Protein AF-A0A933CWS1-F1 (afdb_monomer_lite)

pLDDT: mean 89.17, std 9.94, range [41.59, 97.88]

Structure (mmCIF, N/CA/C/O backbone):
data_AF-A0A933CWS1-F1
#
_entry.id   AF-A0A933CWS1-F1
#
loop_
_atom_site.group_PDB
_atom_site.id
_atom_site.type_symbol
_atom_site.label_atom_id
_atom_site.label_alt_id
_atom_site.label_comp_id
_atom_site.label_asym_id
_atom_site.label_entity_id
_atom_site.label_seq_id
_atom_site.pdbx_PDB_ins_code
_atom_site.Cartn_x
_atom_site.Cartn_y
_atom_site.Cartn_z
_atom_site.occupancy
_atom_site.B_iso_or_equiv
_atom_site.auth_seq_id
_atom_site.auth_comp_id
_atom_site.auth_asym_id
_atom_site.auth_atom_id
_atom_site.pdbx_PDB_model_num
ATOM 1 N N . MET A 1 1 ? 22.576 -22.577 -35.923 1.00 41.59 1 MET A N 1
ATOM 2 C CA . MET A 1 1 ? 22.225 -21.389 -35.112 1.00 41.59 1 MET A CA 1
ATOM 3 C C . MET A 1 1 ? 23.504 -20.871 -34.448 1.00 41.59 1 MET A C 1
ATOM 5 O O . MET A 1 1 ? 24.043 -21.559 -33.594 1.00 41.59 1 MET A O 1
ATOM 9 N N . LYS A 1 2 ? 24.087 -19.750 -34.910 1.00 46.91 2 LYS A N 1
ATOM 10 C CA . LYS A 1 2 ? 25.337 -19.208 -34.336 1.00 46.91 2 LYS A CA 1
ATOM 11 C C . LYS A 1 2 ? 25.023 -18.531 -32.999 1.00 46.91 2 LYS A C 1
ATOM 13 O O . LYS A 1 2 ? 24.295 -17.544 -32.973 1.00 46.91 2 LYS A O 1
ATOM 18 N N . ILE A 1 3 ? 25.575 -19.047 -31.903 1.00 54.59 3 ILE A N 1
ATOM 19 C CA . ILE A 1 3 ? 25.547 -18.363 -30.606 1.00 54.59 3 ILE A CA 1
ATOM 20 C C . ILE A 1 3 ? 26.526 -17.191 -30.706 1.00 54.59 3 ILE A C 1
ATOM 22 O O . ILE A 1 3 ? 27.740 -17.382 -30.651 1.00 54.59 3 ILE A O 1
ATOM 26 N N . VAL A 1 4 ? 26.009 -15.978 -30.897 1.00 69.75 4 VAL A N 1
ATOM 27 C CA . VAL A 1 4 ? 26.829 -14.762 -30.871 1.00 69.75 4 VAL A CA 1
ATOM 28 C C . VAL A 1 4 ? 27.256 -14.523 -29.421 1.00 69.75 4 VAL A C 1
ATOM 30 O O . VAL A 1 4 ? 26.446 -14.150 -28.572 1.00 69.75 4 VAL A O 1
ATOM 33 N N . ARG A 1 5 ? 28.528 -14.792 -29.105 1.00 79.00 5 ARG A N 1
ATOM 34 C CA . ARG A 1 5 ? 29.107 -14.467 -27.796 1.00 79.00 5 ARG A CA 1
ATOM 35 C C . ARG A 1 5 ? 29.417 -12.974 -27.755 1.00 79.00 5 ARG A C 1
ATOM 37 O O . ARG A 1 5 ? 30.353 -12.527 -28.405 1.00 79.00 5 ARG A O 1
ATOM 44 N N . LEU A 1 6 ? 28.650 -12.235 -26.956 1.00 86.06 6 LEU A N 1
ATOM 45 C CA . LEU A 1 6 ? 28.929 -10.832 -26.651 1.00 86.06 6 LEU A CA 1
ATOM 46 C C . LEU A 1 6 ? 30.319 -10.685 -26.020 1.00 86.06 6 LEU A C 1
ATOM 48 O O . LEU A 1 6 ? 30.700 -11.451 -25.125 1.00 86.06 6 LEU A O 1
ATOM 52 N N . THR A 1 7 ? 31.047 -9.661 -26.440 1.00 92.62 7 THR A N 1
ATOM 53 C CA . THR A 1 7 ? 32.286 -9.217 -25.803 1.00 92.62 7 THR A CA 1
ATOM 54 C C . THR A 1 7 ? 32.017 -8.728 -24.370 1.00 92.62 7 THR A C 1
ATOM 56 O O . THR A 1 7 ? 30.888 -8.363 -24.014 1.00 92.62 7 THR A O 1
ATOM 59 N N . PRO A 1 8 ? 33.038 -8.695 -23.493 1.00 91.00 8 PRO A N 1
ATOM 60 C CA . PRO A 1 8 ? 32.909 -8.093 -22.164 1.00 91.00 8 PRO A CA 1
ATOM 61 C C . PRO A 1 8 ? 32.390 -6.645 -22.195 1.00 91.00 8 PRO A C 1
ATOM 63 O O . PRO A 1 8 ? 31.560 -6.280 -21.362 1.00 91.00 8 PRO A O 1
ATOM 66 N N . ALA A 1 9 ? 32.814 -5.848 -23.181 1.00 90.38 9 ALA A N 1
ATOM 67 C CA . ALA A 1 9 ? 32.378 -4.463 -23.346 1.00 90.38 9 ALA A CA 1
ATOM 68 C C . ALA A 1 9 ? 30.882 -4.362 -23.696 1.00 90.38 9 ALA A C 1
ATOM 70 O O . ALA A 1 9 ? 30.152 -3.595 -23.066 1.00 90.38 9 ALA A O 1
ATOM 71 N N . GLU A 1 10 ? 30.394 -5.188 -24.626 1.00 91.75 10 GLU A N 1
ATOM 72 C CA . GLU A 1 10 ? 28.969 -5.237 -24.983 1.00 91.75 10 GLU A CA 1
ATOM 73 C C . GLU A 1 10 ? 28.103 -5.698 -23.801 1.00 91.75 10 GLU A C 1
ATOM 75 O O . GLU A 1 10 ? 27.058 -5.105 -23.519 1.00 91.75 10 GLU A O 1
ATOM 80 N N . ARG A 1 11 ? 28.562 -6.698 -23.032 1.00 89.81 11 ARG A N 1
ATOM 81 C CA . ARG A 1 11 ? 27.885 -7.135 -21.796 1.00 89.81 11 ARG A CA 1
ATOM 82 C C . ARG A 1 11 ? 27.814 -6.028 -20.745 1.00 89.81 11 ARG A C 1
ATOM 84 O O . ARG A 1 11 ? 26.773 -5.858 -20.101 1.00 89.81 11 ARG A O 1
ATOM 91 N N . ALA A 1 12 ? 28.889 -5.259 -20.577 1.00 89.75 12 ALA A N 1
ATOM 92 C CA . ALA A 1 12 ? 28.916 -4.129 -19.655 1.00 89.75 12 ALA A CA 1
ATOM 93 C C . ALA A 1 12 ? 27.952 -3.014 -20.097 1.00 89.75 12 ALA A C 1
ATOM 95 O O . ALA A 1 12 ? 27.219 -2.469 -19.267 1.00 89.75 12 ALA A O 1
ATOM 96 N N . ALA A 1 13 ? 27.894 -2.712 -21.397 1.00 90.56 13 ALA A N 1
ATOM 97 C CA . ALA A 1 13 ? 26.978 -1.720 -21.956 1.00 90.56 13 ALA A CA 1
ATOM 98 C C . ALA A 1 13 ? 25.504 -2.120 -21.765 1.00 90.56 13 ALA A C 1
ATOM 100 O O . ALA A 1 13 ? 24.702 -1.315 -21.285 1.00 90.56 13 ALA A O 1
ATOM 101 N N . ILE A 1 14 ? 25.158 -3.380 -22.049 1.00 92.25 14 ILE A N 1
ATOM 102 C CA . ILE A 1 14 ? 23.809 -3.925 -21.833 1.00 92.25 14 ILE A CA 1
ATOM 103 C C . ILE A 1 14 ? 23.430 -3.850 -20.350 1.00 92.25 14 ILE A C 1
ATOM 105 O O . ILE A 1 14 ? 22.369 -3.327 -20.009 1.00 92.25 14 ILE A O 1
ATOM 109 N N . THR A 1 15 ? 24.316 -4.288 -19.453 1.00 92.38 15 THR A N 1
ATOM 110 C CA . THR A 1 15 ? 24.086 -4.220 -17.999 1.00 92.38 15 THR A CA 1
ATOM 111 C C . THR A 1 15 ? 23.838 -2.785 -17.526 1.00 92.38 15 THR A C 1
ATOM 113 O O . THR A 1 15 ? 22.898 -2.535 -16.770 1.00 92.38 15 THR A O 1
ATOM 116 N N . ARG A 1 16 ? 24.630 -1.811 -17.999 1.00 91.94 16 ARG A N 1
ATOM 117 C CA . ARG A 1 16 ? 24.422 -0.387 -17.682 1.00 91.94 16 ARG A CA 1
ATOM 118 C C . ARG A 1 16 ? 23.066 0.108 -18.177 1.00 91.94 16 ARG A C 1
ATOM 120 O O . ARG A 1 16 ? 22.365 0.779 -17.423 1.00 91.94 16 ARG A O 1
ATOM 127 N N . LYS A 1 17 ? 22.673 -0.247 -19.404 1.00 93.06 17 LYS A N 1
ATOM 128 C CA . LYS A 1 17 ? 21.368 0.115 -19.976 1.00 93.06 17 LYS A CA 1
ATOM 129 C C . LYS A 1 17 ? 20.214 -0.411 -19.117 1.00 93.06 17 LYS A C 1
ATOM 131 O O . LYS A 1 17 ? 19.323 0.361 -18.766 1.00 93.06 17 LYS A O 1
ATOM 136 N N . TRP A 1 18 ? 20.258 -1.683 -18.720 1.00 90.62 18 TRP A N 1
ATOM 137 C CA . TRP A 1 18 ? 19.242 -2.280 -17.845 1.00 90.62 18 TRP A CA 1
ATOM 138 C C . TRP A 1 18 ? 19.202 -1.638 -16.462 1.00 90.62 18 TRP A C 1
ATOM 140 O O . TRP A 1 18 ? 18.121 -1.348 -15.953 1.00 90.62 18 TRP A O 1
ATOM 150 N N . ARG A 1 19 ? 20.368 -1.342 -15.878 1.00 90.88 19 ARG A N 1
ATOM 151 C CA . ARG A 1 19 ? 20.449 -0.635 -14.595 1.00 90.88 19 ARG A CA 1
ATOM 152 C C . ARG A 1 19 ? 19.786 0.738 -14.673 1.00 90.88 19 ARG A C 1
ATOM 154 O O . ARG A 1 19 ? 18.985 1.074 -13.808 1.00 90.88 19 ARG A O 1
ATOM 161 N N . TRP A 1 20 ? 20.071 1.513 -15.716 1.00 90.50 20 TRP A N 1
ATOM 162 C CA . TRP A 1 20 ? 19.435 2.814 -15.930 1.00 90.50 20 TRP A CA 1
ATOM 163 C C . TRP A 1 20 ? 17.923 2.710 -16.136 1.00 90.50 20 TRP A C 1
ATOM 165 O O . TRP A 1 20 ? 17.177 3.511 -15.573 1.00 90.50 20 TRP A O 1
ATOM 175 N N . ALA A 1 21 ? 17.461 1.720 -16.903 1.00 87.94 21 ALA A N 1
ATOM 176 C CA . ALA A 1 21 ? 16.035 1.466 -17.088 1.00 87.94 21 ALA A CA 1
ATOM 177 C C . ALA A 1 21 ? 15.343 1.132 -15.755 1.00 87.94 21 ALA A C 1
ATOM 179 O O . ALA A 1 21 ? 14.304 1.710 -15.444 1.00 87.94 21 ALA A O 1
ATOM 180 N N . SER A 1 22 ? 15.959 0.278 -14.933 1.00 86.88 22 SER A N 1
ATOM 181 C CA . SER A 1 22 ? 15.470 -0.063 -13.592 1.00 86.88 22 SER A CA 1
ATOM 182 C C . SER A 1 22 ? 15.409 1.161 -12.673 1.00 86.88 22 SER A C 1
ATOM 184 O O . SER A 1 22 ? 14.381 1.394 -12.042 1.00 86.88 22 SER A O 1
ATOM 186 N N . VAL A 1 23 ? 16.450 2.002 -12.646 1.00 87.50 23 VAL A N 1
ATOM 187 C CA . VAL A 1 23 ? 16.456 3.243 -11.849 1.00 87.50 23 VAL A CA 1
ATOM 188 C C . VAL A 1 23 ? 15.309 4.171 -12.255 1.00 87.50 23 VAL A C 1
ATOM 190 O O . VAL A 1 23 ? 14.598 4.679 -11.387 1.00 87.50 23 VAL A O 1
ATOM 193 N N . LYS A 1 24 ? 15.089 4.363 -13.562 1.00 88.44 24 LYS A N 1
ATOM 194 C CA . LYS A 1 24 ? 13.979 5.182 -14.069 1.00 88.44 24 LYS A CA 1
ATOM 195 C C . LYS A 1 24 ? 12.623 4.596 -13.679 1.00 88.44 24 LYS A C 1
ATOM 197 O O . LYS A 1 24 ? 11.790 5.322 -13.149 1.00 88.44 24 LYS A O 1
ATOM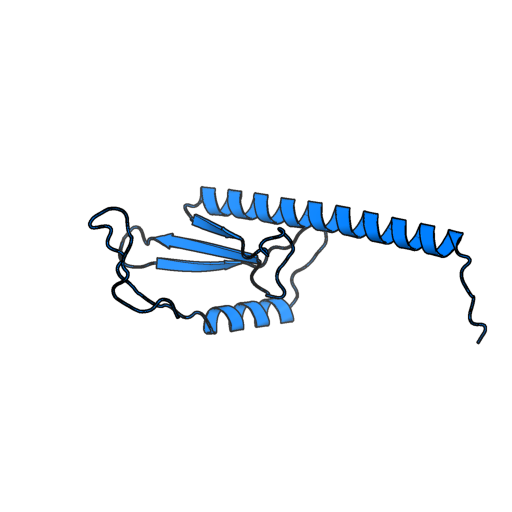 202 N N . ALA A 1 25 ? 12.430 3.292 -13.874 1.00 86.06 25 ALA A N 1
ATOM 203 C CA . ALA A 1 25 ? 11.192 2.609 -13.507 1.00 86.06 25 ALA A CA 1
ATOM 204 C C . ALA A 1 25 ? 10.886 2.752 -12.006 1.00 86.06 25 ALA A C 1
ATOM 206 O O . ALA A 1 25 ? 9.769 3.110 -11.637 1.00 86.06 25 ALA A O 1
ATOM 207 N N . HIS A 1 26 ? 11.891 2.579 -11.140 1.00 85.19 26 HIS A N 1
ATOM 208 C CA . HIS A 1 26 ? 11.734 2.784 -9.700 1.00 85.19 26 HIS A CA 1
ATOM 209 C C . HIS A 1 26 ? 11.390 4.231 -9.339 1.00 85.19 26 HIS A C 1
ATOM 211 O O . HIS A 1 26 ? 10.539 4.458 -8.479 1.00 85.19 26 HIS A O 1
ATOM 217 N N . ALA A 1 27 ? 12.014 5.219 -9.985 1.00 88.00 27 ALA A N 1
ATOM 218 C CA . ALA A 1 27 ? 11.671 6.623 -9.771 1.00 88.00 27 ALA A CA 1
ATOM 219 C C . ALA A 1 27 ? 10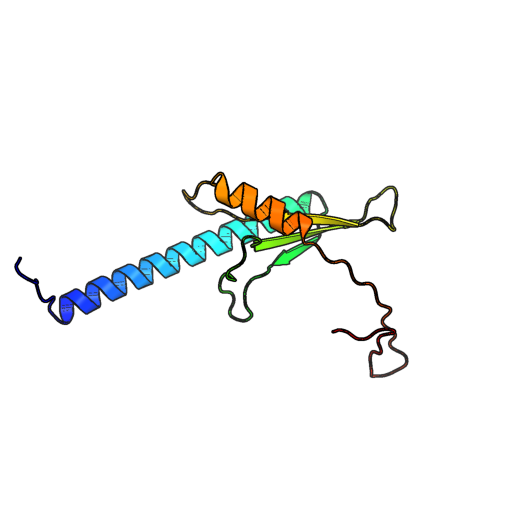.211 6.908 -10.168 1.00 88.00 27 ALA A C 1
ATOM 221 O O . ALA A 1 27 ? 9.476 7.534 -9.404 1.00 88.00 27 ALA A O 1
ATOM 222 N N . THR A 1 28 ? 9.764 6.385 -11.313 1.00 89.62 28 THR A N 1
ATOM 223 C CA . THR A 1 28 ? 8.375 6.500 -11.775 1.00 89.62 28 THR A CA 1
ATOM 224 C C . THR A 1 28 ? 7.391 5.844 -10.806 1.00 89.62 28 THR A C 1
ATOM 226 O O . THR A 1 28 ? 6.392 6.468 -10.452 1.00 89.62 28 THR A O 1
ATOM 229 N N . ALA A 1 29 ? 7.678 4.630 -10.330 1.00 88.19 29 ALA A N 1
ATOM 230 C CA . ALA A 1 29 ? 6.835 3.932 -9.361 1.00 88.19 29 ALA A CA 1
ATOM 231 C C . ALA A 1 29 ? 6.729 4.702 -8.035 1.00 88.19 29 ALA A C 1
ATOM 233 O O . ALA A 1 29 ? 5.632 4.918 -7.518 1.00 88.19 29 ALA A O 1
ATOM 234 N N . ARG A 1 30 ? 7.858 5.203 -7.513 1.00 88.94 30 ARG A N 1
ATOM 235 C CA . ARG A 1 30 ? 7.884 6.043 -6.304 1.00 88.94 30 ARG A CA 1
ATOM 236 C C . ARG A 1 30 ? 7.051 7.308 -6.472 1.00 88.94 30 ARG A C 1
ATOM 238 O O . ARG A 1 30 ? 6.294 7.658 -5.568 1.00 88.94 30 ARG A O 1
ATOM 245 N N . ASN A 1 31 ? 7.174 7.972 -7.620 1.00 93.06 31 ASN A N 1
ATOM 246 C CA . ASN A 1 31 ? 6.401 9.169 -7.920 1.00 93.06 31 ASN A CA 1
ATOM 247 C C . ASN A 1 31 ? 4.899 8.858 -7.970 1.00 93.06 31 ASN A C 1
ATOM 249 O O . ASN A 1 31 ? 4.113 9.524 -7.303 1.00 93.06 31 ASN A O 1
ATOM 253 N N . ALA A 1 32 ? 4.501 7.793 -8.670 1.00 93.56 32 ALA A N 1
ATOM 254 C CA . ALA A 1 32 ? 3.106 7.363 -8.727 1.00 93.56 32 ALA A CA 1
ATOM 255 C C . ALA A 1 32 ? 2.534 7.109 -7.322 1.00 93.56 32 ALA A C 1
ATOM 257 O O . ALA A 1 32 ? 1.490 7.659 -6.980 1.00 93.56 32 ALA A O 1
ATOM 258 N N . LYS A 1 33 ? 3.261 6.384 -6.456 1.00 93.44 33 LYS A N 1
ATOM 259 C CA . LYS A 1 33 ? 2.836 6.134 -5.065 1.00 93.44 33 LYS A CA 1
ATOM 260 C C . LYS A 1 33 ? 2.689 7.428 -4.266 1.00 93.44 33 LYS A C 1
ATOM 262 O O . LYS A 1 33 ? 1.745 7.551 -3.488 1.00 93.44 33 LYS A O 1
ATOM 267 N N . LEU A 1 34 ? 3.596 8.389 -4.446 1.00 94.62 34 LEU A N 1
ATOM 268 C CA . LEU A 1 34 ? 3.523 9.693 -3.784 1.00 94.62 34 LEU A CA 1
ATOM 269 C C . LEU A 1 34 ? 2.259 10.460 -4.194 1.00 94.62 34 LEU A C 1
ATOM 271 O O . LEU A 1 34 ? 1.512 10.910 -3.325 1.00 94.62 34 LEU A O 1
ATOM 275 N N . PHE A 1 35 ? 1.985 10.555 -5.496 1.00 96.50 35 PHE A N 1
ATOM 276 C CA . PHE A 1 35 ? 0.789 11.224 -6.010 1.00 96.50 35 PHE A CA 1
ATOM 277 C C . PHE A 1 35 ? -0.499 10.521 -5.570 1.00 96.50 35 PHE A C 1
ATOM 279 O O . PHE A 1 35 ? -1.442 11.191 -5.150 1.00 96.50 35 PHE A O 1
ATOM 286 N N . THR A 1 36 ? -0.531 9.184 -5.569 1.00 96.88 36 THR A N 1
ATOM 287 C CA . THR A 1 36 ? -1.674 8.419 -5.049 1.00 96.88 36 THR A CA 1
ATOM 288 C C . THR A 1 36 ? -1.903 8.691 -3.562 1.00 96.88 36 THR A C 1
ATOM 290 O O . THR A 1 36 ? -3.033 8.973 -3.165 1.00 96.88 36 THR A O 1
ATOM 293 N N . LYS A 1 37 ? -0.849 8.677 -2.731 1.00 97.12 37 LYS A N 1
ATOM 294 C CA . LYS A 1 37 ? -0.948 9.021 -1.300 1.00 97.12 37 LYS A CA 1
ATOM 295 C C . LYS A 1 37 ? -1.478 10.436 -1.095 1.00 97.12 37 LYS A C 1
ATOM 297 O O . LYS A 1 37 ? -2.351 10.637 -0.257 1.00 97.12 37 LYS A O 1
ATOM 302 N N . TYR A 1 38 ? -0.976 11.398 -1.865 1.00 97.62 38 TYR A N 1
ATOM 303 C CA . TYR A 1 38 ? -1.418 12.786 -1.793 1.00 97.62 38 TYR A CA 1
ATOM 304 C C . TYR A 1 38 ? -2.901 12.936 -2.165 1.00 97.62 38 TYR A C 1
ATOM 306 O O . TYR A 1 38 ? -3.660 13.562 -1.426 1.00 97.62 38 TYR A O 1
ATOM 314 N N . ALA A 1 39 ? -3.335 12.312 -3.264 1.00 97.88 39 ALA A N 1
ATOM 315 C CA . ALA A 1 39 ? -4.726 12.343 -3.709 1.00 97.88 39 ALA A CA 1
ATOM 316 C C . ALA A 1 39 ? -5.678 11.713 -2.677 1.00 97.88 39 ALA A C 1
ATOM 318 O O . ALA A 1 39 ? -6.689 12.313 -2.322 1.00 97.88 39 ALA A O 1
ATOM 319 N N . LEU A 1 40 ? -5.325 10.544 -2.135 1.00 97.81 40 LEU A N 1
ATOM 320 C CA . LEU A 1 40 ? -6.098 9.876 -1.083 1.00 97.81 40 LEU A CA 1
ATOM 321 C C . LEU A 1 40 ? -6.116 10.684 0.224 1.00 97.81 40 LEU A C 1
ATOM 323 O O . LEU A 1 40 ? -7.152 10.788 0.882 1.00 97.81 40 LEU A O 1
ATOM 327 N N . GLY A 1 41 ? -4.992 11.309 0.581 1.00 96.94 41 GLY A N 1
ATOM 328 C CA . GLY A 1 41 ? -4.887 12.177 1.751 1.00 96.94 41 GLY A CA 1
ATOM 329 C C . GLY A 1 41 ? -5.831 13.378 1.682 1.00 96.94 41 GLY A C 1
ATOM 330 O O . GLY A 1 41 ? -6.489 13.689 2.674 1.00 96.94 41 GLY A O 1
ATOM 331 N N . LYS A 1 42 ? -5.978 14.000 0.501 1.00 97.12 42 LYS A N 1
ATOM 332 C CA . LYS A 1 42 ? -6.913 15.121 0.287 1.00 97.12 42 LYS A CA 1
ATOM 333 C C . LYS A 1 42 ? -8.363 14.775 0.607 1.00 97.12 42 LYS A C 1
ATOM 335 O O . LYS A 1 42 ? -9.092 15.625 1.100 1.00 97.12 42 LYS A O 1
ATOM 340 N N . VAL A 1 43 ? -8.776 13.535 0.353 1.00 95.12 43 VAL A N 1
ATOM 341 C CA . VAL A 1 43 ? -10.138 13.053 0.638 1.00 95.12 43 VAL A CA 1
ATOM 342 C C . VAL A 1 43 ? -10.245 12.320 1.987 1.00 95.12 43 VAL A C 1
ATOM 344 O O . VAL A 1 43 ? -11.221 11.612 2.258 1.00 95.12 43 VAL A O 1
ATOM 347 N N . GLY A 1 44 ? -9.261 12.522 2.871 1.00 94.94 44 GLY A N 1
ATOM 348 C CA . GLY A 1 44 ? -9.308 12.129 4.281 1.00 94.94 44 GLY A CA 1
ATOM 349 C C . GLY A 1 44 ? -8.852 10.703 4.584 1.00 94.94 44 GLY A C 1
ATOM 350 O O . GLY A 1 44 ? -9.082 10.227 5.694 1.00 94.94 44 GLY A O 1
ATOM 351 N N . TRP A 1 45 ? -8.219 10.009 3.638 1.00 97.88 45 TRP A N 1
ATOM 352 C CA . TRP A 1 45 ? -7.640 8.691 3.901 1.00 97.88 45 TRP A CA 1
ATOM 353 C C . TRP A 1 45 ? -6.261 8.807 4.553 1.00 97.88 45 TRP A C 1
ATOM 355 O O . TRP A 1 45 ? -5.447 9.661 4.199 1.00 97.88 45 TRP A O 1
ATOM 365 N N . LYS A 1 46 ? -5.968 7.900 5.484 1.00 96.75 46 LYS A N 1
ATOM 366 C CA . LYS A 1 46 ? -4.621 7.659 6.012 1.00 96.75 46 LYS A CA 1
ATOM 367 C C . LYS A 1 46 ? -4.016 6.492 5.245 1.00 96.75 46 LYS A C 1
ATOM 369 O O . LYS A 1 46 ? -4.652 5.454 5.129 1.00 96.75 46 LYS A O 1
ATOM 374 N N . VAL A 1 47 ? -2.818 6.657 4.690 1.00 97.00 47 VAL A N 1
ATOM 375 C CA . VAL A 1 47 ? -2.262 5.704 3.716 1.00 97.00 47 VAL A CA 1
ATOM 376 C C . VAL A 1 47 ? -0.898 5.194 4.159 1.00 97.00 47 VAL A C 1
ATOM 378 O O . VAL A 1 47 ? -0.024 5.983 4.516 1.00 97.00 47 VAL A O 1
ATOM 381 N N . VAL A 1 48 ? -0.697 3.881 4.075 1.00 94.19 48 VAL A N 1
ATOM 382 C CA . VAL A 1 48 ? 0.558 3.188 4.393 1.00 94.19 48 VAL A CA 1
ATOM 383 C C . VAL A 1 48 ? 1.104 2.502 3.136 1.00 94.19 48 VAL A C 1
ATOM 385 O O . VAL A 1 48 ? 0.340 1.952 2.346 1.00 94.19 48 VAL A O 1
ATOM 388 N N . SER A 1 49 ? 2.427 2.558 2.936 1.00 92.12 49 SER A N 1
ATOM 389 C CA . SER A 1 49 ? 3.131 1.797 1.884 1.00 92.12 49 SER A CA 1
ATOM 390 C C . SER A 1 49 ? 3.413 0.376 2.352 1.00 92.12 49 SER A C 1
ATOM 392 O O . SER A 1 49 ? 3.924 0.210 3.455 1.00 92.12 49 SER A O 1
ATOM 394 N N . LEU A 1 50 ? 3.210 -0.611 1.480 1.00 89.94 50 LEU A N 1
ATOM 395 C CA . LEU A 1 50 ? 3.665 -1.992 1.688 1.00 89.94 50 LEU A CA 1
ATOM 396 C C . LEU A 1 50 ? 5.028 -2.277 1.032 1.00 89.94 50 LEU A C 1
ATOM 398 O O . LEU A 1 50 ? 5.347 -3.418 0.704 1.00 89.94 50 LEU A O 1
ATOM 402 N N . ASP A 1 51 ? 5.839 -1.241 0.817 1.00 83.56 51 ASP A N 1
ATOM 403 C CA . ASP A 1 51 ? 7.199 -1.406 0.308 1.00 83.56 51 ASP A CA 1
ATOM 404 C C . ASP A 1 51 ? 8.052 -2.191 1.317 1.00 83.56 51 ASP A C 1
ATOM 406 O O . ASP A 1 51 ? 7.893 -2.074 2.534 1.00 83.56 51 ASP A O 1
ATOM 410 N N . SER A 1 52 ? 8.996 -2.986 0.816 1.00 74.38 52 SER A N 1
ATOM 411 C CA . SER A 1 52 ? 9.975 -3.667 1.667 1.00 74.38 52 SER A CA 1
ATOM 412 C C . SER A 1 52 ? 10.781 -2.666 2.507 1.00 74.38 52 SER A C 1
ATOM 414 O O . SER A 1 52 ? 10.899 -1.492 2.162 1.00 74.38 52 SER A O 1
ATOM 416 N N . ARG A 1 53 ? 11.446 -3.137 3.572 1.00 66.31 53 ARG A N 1
ATOM 417 C CA . ARG A 1 53 ? 12.302 -2.298 4.442 1.00 66.31 53 ARG A CA 1
ATOM 418 C C . ARG A 1 53 ? 13.383 -1.512 3.682 1.00 66.31 53 ARG A C 1
ATOM 420 O O . ARG A 1 53 ? 13.847 -0.485 4.161 1.00 66.31 53 ARG A O 1
ATOM 427 N N . LYS A 1 54 ? 13.782 -1.990 2.499 1.00 69.81 54 LYS A N 1
ATOM 428 C CA . LYS A 1 54 ? 14.755 -1.337 1.609 1.00 69.81 54 LYS A CA 1
ATOM 429 C C . LYS A 1 54 ? 14.107 -0.394 0.576 1.00 69.81 54 LYS A C 1
ATOM 431 O O . LYS A 1 54 ? 14.803 0.118 -0.291 1.00 69.81 54 LYS A O 1
ATOM 436 N N . GLY A 1 55 ? 12.792 -0.181 0.644 1.00 62.00 55 GLY A N 1
ATOM 437 C CA . GLY A 1 55 ? 12.024 0.674 -0.266 1.00 62.00 55 GLY A CA 1
AT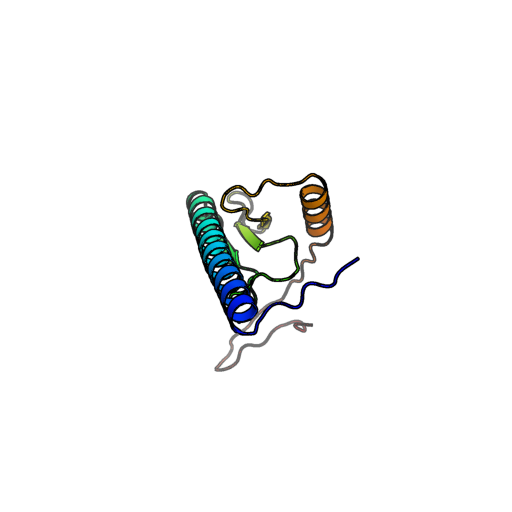OM 438 C C . GLY A 1 55 ? 11.722 0.052 -1.633 1.00 62.00 55 GLY A C 1
ATOM 439 O O . GLY A 1 55 ? 11.233 0.754 -2.515 1.00 62.00 55 GLY A O 1
ATOM 440 N N . PHE A 1 56 ? 12.021 -1.237 -1.830 1.00 62.34 56 PHE A N 1
ATOM 441 C CA . PHE A 1 56 ? 11.665 -1.961 -3.055 1.00 62.34 56 PHE A CA 1
ATOM 442 C C . PHE A 1 56 ? 10.239 -2.496 -2.984 1.00 62.34 56 PHE A C 1
ATOM 444 O O . PHE A 1 56 ? 9.775 -2.864 -1.900 1.00 62.34 56 PHE A O 1
ATOM 451 N N . GLU A 1 57 ? 9.593 -2.597 -4.144 1.00 62.41 57 GLU A N 1
ATOM 452 C CA . GLU A 1 57 ? 8.270 -3.201 -4.295 1.00 62.41 57 GLU A CA 1
ATOM 453 C C . GLU A 1 57 ? 8.250 -4.619 -3.715 1.00 62.41 57 GLU A C 1
ATOM 455 O O . GLU A 1 57 ? 9.136 -5.442 -3.964 1.00 62.41 57 GLU A O 1
ATOM 460 N N . TYR A 1 58 ? 7.242 -4.889 -2.893 1.00 64.94 58 TYR A N 1
ATOM 461 C CA . TYR A 1 58 ? 6.982 -6.225 -2.381 1.00 64.94 58 TYR A CA 1
ATOM 462 C C . TYR A 1 58 ? 6.269 -7.062 -3.455 1.00 64.94 58 TYR A C 1
ATOM 464 O O . TYR A 1 58 ? 5.586 -6.515 -4.314 1.00 64.94 58 TYR A O 1
ATOM 472 N N . LYS A 1 59 ? 6.377 -8.399 -3.414 1.00 72.62 59 LYS A N 1
ATOM 473 C CA . LYS A 1 59 ? 5.824 -9.308 -4.452 1.00 72.62 59 LYS A CA 1
ATOM 474 C C . LYS A 1 59 ? 4.277 -9.322 -4.543 1.00 72.62 59 LYS A C 1
ATOM 476 O O . LYS A 1 59 ? 3.709 -10.103 -5.308 1.00 72.62 59 LYS A O 1
ATOM 481 N N . GLY A 1 60 ? 3.592 -8.515 -3.734 1.00 77.69 60 GLY A N 1
ATOM 482 C CA . GLY A 1 60 ? 2.135 -8.452 -3.642 1.00 77.69 60 GLY A CA 1
ATOM 483 C C . GLY A 1 60 ? 1.492 -7.605 -4.742 1.00 77.69 60 GLY A C 1
ATOM 484 O O . GLY A 1 60 ? 2.148 -6.805 -5.395 1.00 77.69 60 GLY A O 1
ATOM 485 N N . VAL A 1 61 ? 0.182 -7.781 -4.940 1.00 89.38 61 VAL A N 1
ATOM 486 C CA . VAL A 1 61 ? -0.627 -6.927 -5.838 1.00 89.38 61 VAL A CA 1
ATOM 487 C C . VAL A 1 61 ? -1.013 -5.594 -5.183 1.00 89.38 61 VAL A C 1
ATOM 489 O O . VAL A 1 61 ? -1.427 -4.665 -5.863 1.00 89.38 61 VAL A O 1
ATOM 492 N N . VAL A 1 62 ? -0.898 -5.501 -3.856 1.00 92.19 62 VAL A N 1
ATOM 493 C CA . VAL A 1 62 ? -1.245 -4.309 -3.081 1.00 92.19 62 VAL A CA 1
ATOM 494 C C . VAL A 1 62 ? 0.020 -3.504 -2.826 1.00 92.19 62 VAL A C 1
ATOM 496 O O . VAL A 1 62 ? 0.936 -3.984 -2.162 1.00 92.19 62 VAL A O 1
ATOM 499 N N . ASP A 1 63 ? 0.047 -2.270 -3.318 1.00 92.62 63 ASP A N 1
ATOM 500 C CA . ASP A 1 63 ? 1.143 -1.332 -3.081 1.00 92.62 63 ASP A CA 1
ATOM 501 C C . ASP A 1 63 ? 0.902 -0.484 -1.834 1.00 92.62 63 ASP A C 1
ATOM 503 O O . ASP A 1 63 ? 1.833 -0.208 -1.072 1.00 92.62 63 ASP A O 1
ATOM 507 N N . LEU A 1 64 ? -0.347 -0.050 -1.646 1.00 95.12 64 LEU A N 1
ATOM 508 C CA . LEU A 1 64 ? -0.765 0.830 -0.563 1.00 95.12 64 LEU A CA 1
ATOM 509 C C . LEU A 1 64 ? -2.011 0.277 0.130 1.00 95.12 64 LEU A C 1
ATOM 511 O O . LEU A 1 64 ? -2.910 -0.268 -0.513 1.00 95.12 64 LEU A O 1
ATOM 515 N N . VAL A 1 65 ? -2.093 0.508 1.437 1.00 96.00 65 VAL A N 1
ATOM 516 C CA . VAL A 1 65 ? -3.315 0.316 2.223 1.00 96.00 65 VAL A CA 1
ATOM 517 C C . VAL A 1 65 ? -3.781 1.680 2.696 1.00 96.00 65 VAL A C 1
ATOM 519 O O . VAL A 1 65 ? -3.035 2.398 3.365 1.00 96.00 65 VAL A O 1
ATOM 522 N N . ALA A 1 66 ? -5.002 2.050 2.332 1.00 97.62 66 ALA A N 1
ATOM 523 C CA . ALA A 1 66 ? -5.642 3.270 2.787 1.00 97.62 66 ALA A CA 1
ATOM 524 C C . ALA A 1 66 ? -6.730 2.929 3.809 1.00 97.62 66 ALA A C 1
ATOM 526 O O . ALA A 1 66 ? -7.547 2.042 3.583 1.00 97.62 66 ALA A O 1
ATOM 527 N N . VAL A 1 67 ? -6.738 3.643 4.930 1.00 97.06 67 VAL A N 1
ATOM 528 C CA . VAL A 1 67 ? -7.691 3.477 6.027 1.00 97.06 67 VAL A CA 1
ATOM 529 C C . VAL A 1 67 ? -8.388 4.802 6.292 1.00 97.06 67 VAL A C 1
ATOM 531 O O . VAL A 1 67 ? -7.756 5.863 6.294 1.00 97.06 67 VAL A O 1
ATOM 534 N N . LYS A 1 68 ? -9.696 4.753 6.520 1.00 95.31 68 LYS A N 1
ATOM 535 C CA . LYS A 1 68 ? -10.498 5.919 6.879 1.00 95.31 68 LYS A CA 1
ATOM 536 C C . LYS A 1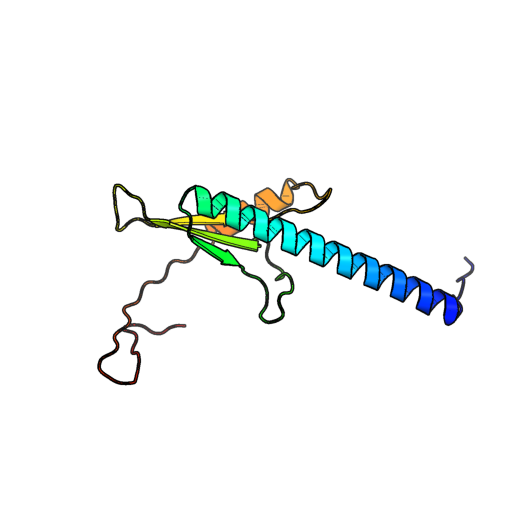 68 ? -11.547 5.526 7.911 1.00 95.31 68 LYS A C 1
ATOM 538 O O . LYS A 1 68 ? -12.193 4.494 7.773 1.00 95.31 68 LYS A O 1
ATOM 543 N N . ARG A 1 69 ? -11.714 6.358 8.938 1.00 94.44 69 ARG A N 1
ATOM 544 C CA . ARG A 1 69 ? -12.796 6.226 9.919 1.00 94.44 69 ARG A CA 1
ATOM 545 C C . ARG A 1 69 ? -14.102 6.690 9.280 1.00 94.44 69 ARG A C 1
ATOM 547 O O . ARG A 1 69 ? -14.099 7.706 8.582 1.00 94.44 69 ARG A O 1
ATOM 554 N N . ASN A 1 70 ? -15.200 5.974 9.495 1.00 90.56 70 ASN A N 1
ATOM 555 C CA . ASN A 1 70 ? -16.505 6.476 9.086 1.00 90.56 70 ASN A CA 1
ATOM 556 C C . ASN A 1 70 ? -16.874 7.676 9.977 1.00 90.56 70 ASN A C 1
ATOM 558 O O . ASN A 1 70 ? -16.855 7.597 11.202 1.00 90.56 70 ASN A O 1
ATOM 562 N N . ASN A 1 71 ? -17.200 8.810 9.356 1.00 86.56 71 ASN A N 1
ATOM 563 C CA . ASN A 1 71 ? -17.540 10.037 10.081 1.00 86.56 71 ASN A CA 1
ATOM 564 C C . ASN A 1 71 ? -18.864 9.924 10.853 1.00 86.56 71 ASN A C 1
ATOM 566 O O . ASN A 1 71 ? -19.069 10.673 11.801 1.00 86.56 71 ASN A O 1
ATOM 570 N N . ARG A 1 72 ? -19.771 9.034 10.430 1.00 90.50 72 ARG A N 1
ATOM 571 C CA . ARG A 1 72 ? -21.084 8.826 11.064 1.00 90.50 72 ARG A CA 1
ATOM 572 C C . ARG A 1 72 ? -21.070 7.707 12.104 1.00 90.50 72 ARG A C 1
ATOM 574 O O . ARG A 1 72 ? -21.889 7.724 13.010 1.00 90.50 72 ARG A O 1
ATOM 581 N N . SER A 1 73 ? -20.147 6.761 11.964 1.00 92.62 73 SER A N 1
ATOM 582 C CA . SER A 1 73 ? -19.987 5.603 12.845 1.00 92.62 73 SER A CA 1
ATOM 583 C C . SER A 1 73 ? -18.502 5.468 13.174 1.00 92.62 73 SER A C 1
ATOM 585 O O . SER A 1 73 ? -17.764 4.814 12.441 1.00 92.62 73 SER A O 1
ATOM 587 N N . PRO A 1 74 ? -18.004 6.158 14.215 1.00 87.69 74 PRO A N 1
ATOM 588 C CA . PRO A 1 74 ? -16.573 6.210 14.482 1.00 87.69 74 PRO A CA 1
ATOM 589 C C . PRO A 1 74 ? -15.951 4.820 14.691 1.00 87.69 74 PRO A C 1
ATOM 591 O O . PRO A 1 74 ? -14.768 4.625 14.429 1.00 87.69 74 PRO A O 1
ATOM 594 N N . ASP A 1 75 ? -16.709 3.821 15.114 1.00 91.75 75 ASP A N 1
ATOM 595 C CA . ASP A 1 75 ? -16.160 2.479 15.335 1.00 91.75 75 ASP A CA 1
ATOM 596 C C . ASP A 1 75 ? -16.041 1.651 14.045 1.00 91.75 75 ASP A C 1
ATOM 598 O O . ASP A 1 75 ? -15.414 0.593 14.033 1.00 91.75 75 ASP A O 1
ATOM 602 N N . GLU A 1 76 ? -16.537 2.171 12.920 1.00 93.12 76 GLU A N 1
ATOM 603 C CA . GLU A 1 76 ? -16.333 1.587 11.600 1.00 93.12 76 GLU A CA 1
ATOM 604 C C . GLU A 1 76 ? -15.074 2.133 10.916 1.00 93.12 76 GLU A C 1
ATOM 606 O O . GLU A 1 76 ? -14.868 3.343 10.747 1.00 93.12 76 GLU A O 1
ATOM 611 N N . LEU A 1 77 ? -14.254 1.203 10.427 1.00 93.94 77 LEU A N 1
ATOM 612 C CA . LEU A 1 77 ? -13.106 1.488 9.577 1.00 93.94 77 LEU A CA 1
ATOM 613 C C . LEU A 1 77 ? -13.379 1.022 8.151 1.00 93.94 77 LEU A C 1
ATOM 615 O O . LEU A 1 77 ? -13.730 -0.128 7.903 1.00 93.94 77 LEU A O 1
ATOM 619 N N . MET A 1 78 ? -13.137 1.912 7.197 1.00 94.81 78 MET A N 1
ATOM 620 C CA . MET A 1 78 ? -13.056 1.578 5.784 1.00 94.81 78 MET A CA 1
ATOM 621 C C . MET A 1 78 ? -11.599 1.298 5.433 1.00 94.81 78 MET A C 1
ATOM 623 O O . MET A 1 78 ? -10.716 2.102 5.746 1.00 94.81 78 MET A O 1
ATOM 627 N N . ILE A 1 79 ? -11.354 0.178 4.758 1.00 96.06 79 ILE A N 1
ATOM 628 C CA . ILE A 1 79 ? -10.033 -0.221 4.271 1.00 96.06 79 ILE A CA 1
ATOM 629 C C . ILE A 1 79 ? -10.099 -0.337 2.750 1.00 96.06 79 ILE A C 1
ATOM 631 O O . ILE A 1 79 ? -10.977 -0.998 2.203 1.00 96.06 79 ILE A O 1
ATOM 635 N N . MET A 1 80 ? -9.154 0.300 2.067 1.00 96.94 80 MET A N 1
ATOM 636 C CA . MET A 1 80 ? -8.991 0.232 0.622 1.00 9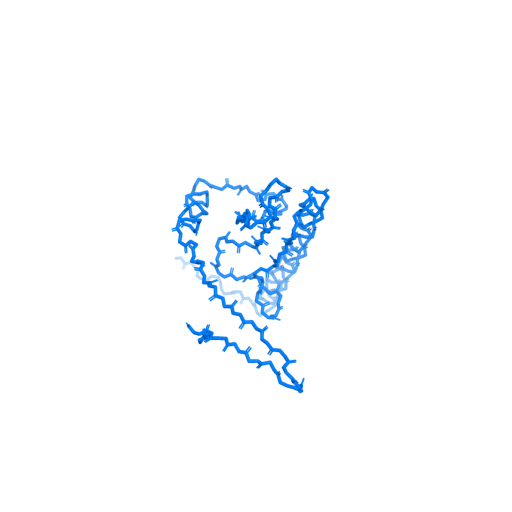6.94 80 MET A CA 1
ATOM 637 C C . MET A 1 80 ? -7.597 -0.302 0.297 1.00 96.94 80 MET A C 1
ATOM 639 O O . MET A 1 80 ? -6.582 0.275 0.693 1.00 96.94 80 MET A O 1
ATOM 643 N N . LEU A 1 81 ? -7.561 -1.407 -0.447 1.00 96.38 81 LEU A N 1
ATOM 644 C CA . LEU A 1 81 ? -6.336 -1.959 -1.015 1.00 96.38 81 LEU A CA 1
ATOM 645 C C . LEU A 1 81 ? -6.101 -1.311 -2.377 1.00 96.38 81 LEU A C 1
ATOM 647 O O . LEU A 1 81 ? -6.980 -1.342 -3.237 1.00 96.38 81 LEU A O 1
ATOM 651 N N . VAL A 1 82 ? -4.923 -0.726 -2.574 1.00 95.31 82 VAL A N 1
ATOM 652 C CA . VAL A 1 82 ? -4.611 0.033 -3.785 1.00 95.31 82 VAL A CA 1
ATOM 653 C C . VAL A 1 82 ? -3.382 -0.558 -4.453 1.00 95.31 82 VAL A C 1
ATOM 655 O O . VAL A 1 82 ? -2.301 -0.620 -3.863 1.00 95.31 82 VAL A O 1
ATOM 658 N N . GLN A 1 83 ? -3.552 -0.959 -5.708 1.00 94.00 83 GLN A N 1
ATOM 659 C CA . GLN A 1 83 ? -2.442 -1.178 -6.622 1.00 94.00 83 GLN A CA 1
ATOM 660 C C . GLN A 1 83 ? -2.129 0.140 -7.330 1.00 94.00 83 GLN A C 1
ATOM 662 O O . GLN A 1 83 ? -3.033 0.808 -7.835 1.00 94.00 83 GLN A O 1
ATOM 667 N N . VAL A 1 84 ? -0.856 0.518 -7.378 1.00 92.81 84 VAL A N 1
ATOM 668 C CA . VAL A 1 84 ? -0.406 1.751 -8.020 1.00 92.81 84 VAL A CA 1
ATOM 669 C C . VAL A 1 84 ? 0.243 1.416 -9.355 1.00 92.81 84 VAL A C 1
ATOM 671 O O . VAL A 1 84 ? 1.082 0.527 -9.464 1.00 92.81 84 VAL A O 1
ATOM 674 N N . LYS A 1 85 ? -0.129 2.167 -10.390 1.00 90.31 85 LYS A N 1
ATOM 675 C CA . LYS A 1 85 ? 0.506 2.114 -11.707 1.00 90.31 85 LYS A CA 1
ATOM 676 C C . LYS A 1 85 ? 1.174 3.447 -11.999 1.00 90.31 85 LYS A C 1
ATOM 678 O O . LYS A 1 85 ? 0.638 4.499 -11.663 1.00 90.31 85 LYS A O 1
ATOM 683 N N . GLY A 1 86 ? 2.350 3.395 -12.613 1.00 87.62 86 GLY A N 1
ATOM 684 C CA . GLY A 1 86 ? 3.098 4.573 -13.036 1.00 87.62 86 GLY A CA 1
ATOM 685 C C . GLY A 1 86 ? 3.514 4.479 -14.500 1.00 87.62 86 GLY A C 1
ATOM 686 O O . GLY A 1 86 ? 3.633 3.387 -15.056 1.00 87.62 86 GLY A O 1
ATOM 687 N N . GLY A 1 87 ? 3.766 5.633 -15.119 1.00 85.00 87 GLY A N 1
ATOM 688 C CA . GLY A 1 87 ? 4.175 5.712 -16.523 1.00 85.00 87 GLY A CA 1
ATOM 689 C C . GLY A 1 87 ? 3.076 5.229 -17.471 1.00 85.00 87 GLY A C 1
ATOM 690 O O . GLY A 1 87 ? 1.905 5.529 -17.267 1.00 85.00 87 GLY A O 1
ATOM 691 N N . SER A 1 88 ? 3.457 4.469 -18.498 1.00 85.12 88 SER A N 1
ATOM 692 C CA . SER A 1 88 ? 2.542 3.882 -19.488 1.00 85.12 88 SER A CA 1
ATOM 693 C C . SER A 1 88 ? 1.924 2.545 -19.052 1.00 85.12 88 SER A C 1
ATOM 695 O O . SER A 1 88 ? 1.270 1.873 -19.850 1.00 85.12 88 SER A O 1
ATOM 697 N N . ALA A 1 89 ? 2.138 2.117 -17.803 1.00 85.19 89 ALA A N 1
ATOM 698 C CA . ALA A 1 89 ? 1.617 0.846 -17.320 1.00 85.19 89 ALA A CA 1
ATOM 699 C C . ALA A 1 89 ? 0.085 0.884 -17.218 1.00 85.19 89 ALA A C 1
ATOM 701 O O . ALA A 1 89 ? -0.488 1.743 -16.551 1.00 85.19 89 ALA A O 1
ATOM 702 N N . THR A 1 90 ? -0.575 -0.092 -17.840 1.00 87.00 90 THR A N 1
ATOM 703 C CA . THR A 1 90 ? -2.033 -0.262 -17.770 1.00 87.00 90 THR A CA 1
ATOM 704 C C . THR A 1 90 ? -2.390 -1.336 -16.741 1.00 87.00 90 THR A C 1
ATOM 706 O O . THR A 1 90 ? -1.597 -2.241 -16.476 1.00 87.00 90 THR A O 1
ATOM 709 N N . VAL A 1 91 ? -3.576 -1.235 -16.140 1.00 87.56 91 VAL A N 1
ATOM 710 C CA . VAL A 1 91 ? -4.122 -2.280 -15.264 1.00 87.56 91 VAL A CA 1
ATOM 711 C C . VAL A 1 91 ? -4.695 -3.408 -16.121 1.00 87.56 91 VAL A C 1
ATOM 713 O O . VAL A 1 91 ? -5.492 -3.164 -17.026 1.00 87.56 91 VAL A O 1
ATOM 716 N N . THR A 1 92 ? -4.311 -4.648 -15.830 1.00 91.56 92 THR A N 1
ATOM 717 C CA . THR A 1 92 ? -4.828 -5.834 -16.531 1.00 91.56 92 THR A CA 1
ATOM 718 C C . THR A 1 92 ? -6.020 -6.465 -15.802 1.00 91.56 92 THR A C 1
ATOM 720 O O . THR A 1 92 ? -6.209 -6.283 -14.598 1.00 91.56 92 THR A O 1
ATOM 723 N N . LYS A 1 93 ? -6.826 -7.266 -16.516 1.00 93.75 93 LYS A N 1
ATOM 724 C CA . LYS A 1 93 ? -7.953 -8.007 -15.913 1.00 93.75 93 LYS A CA 1
ATOM 725 C C . LYS A 1 93 ? -7.497 -8.964 -14.805 1.00 93.75 93 LYS A C 1
ATOM 727 O O . LYS A 1 93 ? -8.159 -9.054 -13.774 1.00 93.75 93 LYS A O 1
ATOM 732 N N . GLU A 1 94 ? -6.361 -9.634 -14.997 1.00 92.75 94 GLU A N 1
ATOM 733 C CA . GLU A 1 94 ? -5.801 -10.546 -13.992 1.00 92.75 94 GLU A CA 1
ATOM 734 C C . GLU A 1 94 ? -5.382 -9.795 -12.725 1.00 92.75 94 GLU A C 1
ATOM 736 O O . GLU A 1 94 ? -5.622 -10.259 -11.615 1.00 92.75 94 GLU A O 1
ATOM 741 N N . GLU A 1 95 ? -4.816 -8.597 -12.859 1.00 91.06 95 GLU A N 1
ATOM 742 C CA . GLU A 1 95 ? -4.459 -7.768 -11.706 1.00 91.06 95 GLU A CA 1
ATOM 743 C C . GLU A 1 95 ? -5.678 -7.321 -10.904 1.00 91.06 95 GLU A C 1
ATOM 745 O O . GLU A 1 95 ? -5.668 -7.414 -9.678 1.00 91.06 95 GLU A O 1
ATOM 750 N N . ILE A 1 96 ? -6.762 -6.938 -11.582 1.00 93.56 96 ILE A N 1
ATOM 751 C CA . ILE A 1 96 ? -8.038 -6.633 -10.921 1.00 93.56 96 ILE A CA 1
ATOM 752 C C . ILE A 1 96 ? -8.552 -7.867 -10.175 1.00 93.56 96 ILE A C 1
ATOM 754 O O . ILE A 1 96 ? -8.968 -7.761 -9.020 1.00 93.56 96 ILE A O 1
ATOM 758 N N . ALA A 1 97 ? -8.507 -9.046 -10.802 1.00 95.56 97 ALA A N 1
ATOM 759 C CA . ALA A 1 97 ? -8.930 -10.290 -10.167 1.00 95.56 97 ALA A CA 1
ATOM 760 C C . ALA A 1 97 ? -8.072 -10.614 -8.932 1.00 95.56 97 ALA A C 1
ATOM 762 O O . ALA A 1 97 ? -8.611 -10.956 -7.879 1.00 95.56 97 ALA A O 1
ATOM 763 N N . ARG A 1 98 ? -6.749 -10.436 -9.018 1.00 94.31 98 ARG A N 1
ATOM 764 C CA . ARG A 1 98 ? -5.825 -10.589 -7.885 1.00 94.31 98 ARG A CA 1
ATOM 765 C C . ARG A 1 98 ? -6.121 -9.602 -6.761 1.00 94.31 98 ARG A C 1
ATOM 767 O O . ARG A 1 98 ? -6.127 -10.017 -5.606 1.00 94.31 98 ARG A O 1
ATOM 774 N N . LEU A 1 99 ? -6.388 -8.334 -7.073 1.00 94.25 99 LEU A N 1
ATOM 775 C CA . LEU A 1 99 ? -6.709 -7.314 -6.072 1.00 94.25 99 LEU A CA 1
ATOM 776 C C . LEU A 1 99 ? -8.046 -7.610 -5.374 1.00 94.25 99 LEU A C 1
ATOM 778 O O . LEU A 1 99 ? -8.140 -7.487 -4.156 1.00 94.25 99 LEU A O 1
ATOM 782 N N . ARG A 1 100 ? -9.052 -8.095 -6.118 1.00 95.50 100 ARG A N 1
ATOM 783 C CA . ARG A 1 100 ? -10.327 -8.573 -5.551 1.00 95.50 100 ARG A CA 1
ATOM 784 C C . ARG A 1 100 ? -10.130 -9.765 -4.615 1.00 95.50 100 ARG A C 1
ATOM 786 O O . ARG A 1 100 ? -10.665 -9.757 -3.512 1.00 95.50 100 ARG A O 1
ATOM 793 N N . ARG A 1 101 ? -9.326 -10.758 -5.017 1.00 95.75 101 ARG A N 1
ATOM 794 C CA . ARG A 1 101 ? -8.968 -11.891 -4.143 1.00 95.75 101 ARG A CA 1
ATOM 795 C C . ARG A 1 101 ? -8.244 -11.417 -2.882 1.00 95.75 101 ARG A C 1
ATOM 797 O O . ARG A 1 101 ? -8.574 -11.865 -1.794 1.00 95.75 101 ARG A O 1
ATOM 804 N N . ALA A 1 102 ? -7.312 -10.470 -3.012 1.00 93.75 102 ALA A N 1
ATOM 805 C CA . ALA A 1 102 ? -6.603 -9.897 -1.869 1.00 93.75 102 ALA A CA 1
ATOM 806 C C . ALA A 1 102 ? -7.556 -9.205 -0.880 1.00 93.75 102 ALA A C 1
ATOM 808 O O . ALA A 1 102 ? -7.397 -9.375 0.325 1.00 93.75 102 ALA A O 1
ATOM 809 N N . ALA A 1 103 ? -8.573 -8.490 -1.373 1.00 95.25 103 ALA A N 1
ATOM 810 C CA . ALA A 1 103 ? -9.603 -7.897 -0.521 1.00 95.25 103 ALA A CA 1
ATOM 811 C C . ALA A 1 103 ? -10.410 -8.961 0.242 1.00 95.25 103 ALA A C 1
ATOM 813 O O . ALA A 1 103 ? -10.674 -8.787 1.427 1.00 95.25 103 ALA A O 1
ATOM 814 N N . GLY A 1 104 ? -10.732 -10.090 -0.401 1.00 95.25 104 GLY A N 1
ATOM 815 C CA . GLY A 1 104 ? -11.402 -11.226 0.245 1.00 95.25 104 GLY A CA 1
ATOM 816 C C . GLY A 1 104 ? -10.553 -11.963 1.290 1.00 95.25 104 GLY A C 1
ATOM 817 O O . GLY A 1 104 ? -11.096 -12.721 2.084 1.00 95.25 104 GLY A O 1
ATOM 818 N N . HIS A 1 105 ? -9.237 -11.740 1.318 1.00 93.94 105 HIS A N 1
ATOM 819 C CA . HIS A 1 105 ? -8.319 -12.333 2.297 1.00 93.94 105 HIS A CA 1
ATOM 820 C C . HIS A 1 105 ? -7.951 -11.369 3.436 1.00 93.94 105 HIS A C 1
ATOM 822 O O . HIS A 1 105 ? -7.015 -11.641 4.190 1.00 93.94 105 HIS A O 1
ATOM 828 N N . LEU A 1 106 ? -8.635 -10.228 3.557 1.00 93.12 106 LEU A N 1
ATOM 829 C CA . LEU A 1 106 ? -8.354 -9.261 4.610 1.00 93.12 106 LEU A CA 1
ATOM 830 C C . LEU A 1 106 ? -8.671 -9.868 5.984 1.00 93.12 106 LEU A C 1
ATOM 832 O O . LEU A 1 106 ? -9.822 -10.155 6.301 1.00 93.12 106 LEU A O 1
ATOM 836 N N . GLN A 1 107 ? -7.642 -10.037 6.811 1.00 91.38 107 GLN A N 1
ATOM 837 C CA . GLN A 1 107 ? -7.785 -10.506 8.186 1.00 91.38 107 GLN A CA 1
ATOM 838 C C . GLN A 1 107 ? -7.730 -9.318 9.142 1.00 91.38 107 GLN A C 1
ATOM 840 O O . GLN A 1 107 ? -6.763 -8.556 9.143 1.00 91.38 107 GLN A O 1
ATOM 845 N N . VAL A 1 108 ? -8.761 -9.174 9.973 1.00 91.31 108 VAL A N 1
ATOM 846 C CA . VAL A 1 108 ? -8.829 -8.131 10.999 1.00 91.31 108 VAL A CA 1
ATOM 847 C C . VAL A 1 108 ? -8.624 -8.780 12.362 1.00 91.31 108 VAL A C 1
ATOM 849 O O . VAL A 1 108 ? -9.458 -9.552 12.829 1.00 91.31 108 VAL A O 1
ATOM 852 N N . LYS A 1 109 ? -7.499 -8.460 13.002 1.00 91.94 109 LYS A N 1
ATOM 853 C CA . LYS A 1 109 ? -7.237 -8.778 14.410 1.00 91.94 109 LYS A CA 1
ATOM 854 C C . LYS A 1 109 ? -7.450 -7.517 15.251 1.00 91.94 109 LYS A C 1
ATOM 856 O O . LYS A 1 109 ? -7.215 -6.408 14.774 1.00 91.94 109 LYS A O 1
ATOM 861 N N . TRP A 1 110 ? -7.860 -7.684 16.505 1.00 93.12 110 TRP A N 1
ATOM 862 C CA . TRP A 1 110 ? -7.978 -6.591 17.472 1.00 93.12 110 TRP A CA 1
ATOM 863 C C . TRP A 1 110 ? -7.121 -6.868 18.702 1.00 93.12 110 TRP A C 1
ATOM 865 O O . TRP A 1 110 ? -6.905 -8.024 19.070 1.00 93.12 110 TRP A O 1
ATOM 875 N N . ASN A 1 111 ? -6.633 -5.802 19.328 1.00 95.25 111 ASN A N 1
ATOM 876 C CA . ASN A 1 111 ? -5.813 -5.861 20.531 1.00 95.25 111 ASN A CA 1
ATOM 877 C C . ASN A 1 111 ? -5.960 -4.550 21.321 1.00 95.25 111 ASN A C 1
ATOM 879 O O . ASN A 1 111 ? -6.427 -3.550 20.776 1.00 95.25 111 ASN A O 1
ATOM 883 N N . VAL A 1 112 ? -5.535 -4.545 22.581 1.00 95.56 112 VAL A N 1
ATOM 884 C CA . VAL A 1 112 ? -5.458 -3.348 23.428 1.00 95.56 112 VAL A CA 1
ATOM 885 C C . VAL A 1 112 ? -4.008 -3.167 23.849 1.00 95.56 112 VAL A C 1
ATOM 887 O O . VAL A 1 112 ? -3.400 -4.103 24.357 1.00 95.56 112 VAL A O 1
ATOM 890 N N . ALA A 1 113 ? -3.452 -1.975 23.631 1.00 95.00 113 ALA A N 1
ATOM 891 C CA . ALA A 1 113 ? -2.104 -1.623 24.062 1.00 95.00 113 ALA A CA 1
ATOM 892 C C . ALA A 1 113 ? -2.166 -0.696 25.282 1.00 95.00 113 ALA A C 1
ATOM 894 O O . ALA A 1 113 ? -2.814 0.348 25.238 1.00 95.00 113 ALA A O 1
ATOM 895 N N . GLN A 1 114 ? -1.465 -1.054 26.355 1.00 95.62 114 GLN A N 1
ATOM 896 C CA . GLN A 1 114 ? -1.374 -0.265 27.583 1.00 95.62 114 GLN A CA 1
ATOM 897 C C . GLN A 1 114 ? 0.080 0.133 27.846 1.00 95.62 114 GLN A C 1
ATOM 899 O O . GLN A 1 114 ? 0.993 -0.675 27.670 1.00 95.62 114 GLN A O 1
ATOM 904 N N . LYS A 1 115 ? 0.307 1.368 28.309 1.00 95.25 115 LYS A N 1
ATOM 905 C CA . LYS A 1 115 ? 1.636 1.875 28.693 1.00 95.25 115 LYS A CA 1
ATOM 906 C C . LYS A 1 115 ? 1.649 2.299 30.171 1.00 95.25 115 LYS A C 1
ATOM 908 O O . LYS A 1 115 ? 1.644 3.495 30.452 1.00 95.25 115 LYS A O 1
ATOM 913 N N . PRO A 1 116 ? 1.670 1.350 31.127 1.00 87.50 116 PRO A N 1
ATOM 914 C CA . PRO A 1 116 ? 1.637 1.671 32.557 1.00 87.50 116 PRO A CA 1
ATOM 915 C C . PRO A 1 116 ? 2.927 2.339 33.069 1.00 87.50 116 PRO A C 1
ATOM 917 O O . PRO A 1 116 ? 2.904 3.013 34.090 1.00 87.50 116 PRO A O 1
ATOM 920 N N . ALA A 1 117 ? 4.059 2.174 32.372 1.00 87.75 117 ALA A N 1
ATOM 921 C CA . ALA A 1 117 ? 5.332 2.807 32.730 1.00 87.75 117 ALA A CA 1
ATOM 922 C C . ALA A 1 117 ? 6.228 3.016 31.488 1.00 87.75 117 ALA A C 1
ATOM 924 O O . ALA A 1 117 ? 5.830 3.674 30.518 1.00 87.75 117 ALA A O 1
ATOM 925 N N . LYS A 1 118 ? 7.451 2.463 31.503 1.00 91.12 118 LYS A N 1
ATOM 926 C CA . LYS A 1 118 ? 8.419 2.513 30.390 1.00 91.12 118 LYS A CA 1
ATOM 927 C C . LYS A 1 118 ? 8.222 1.412 29.336 1.00 91.12 118 LYS A C 1
ATOM 929 O O . LYS A 1 118 ? 8.938 1.413 28.343 1.00 91.12 118 LYS A O 1
ATOM 934 N N . SER A 1 119 ? 7.266 0.500 29.522 1.00 90.38 119 SER A N 1
ATOM 935 C CA . SER A 1 119 ? 6.962 -0.580 28.574 1.00 90.38 119 SER A CA 1
ATOM 936 C C . SER A 1 119 ? 5.520 -0.520 28.072 1.00 90.38 119 SER A C 1
ATOM 938 O O . SER A 1 119 ? 4.633 0.004 28.750 1.00 90.38 119 SER A O 1
ATOM 940 N N . VAL A 1 120 ? 5.310 -1.051 26.865 1.00 93.75 120 VAL A N 1
ATOM 941 C CA . VAL A 1 120 ? 3.989 -1.279 26.268 1.00 93.75 120 VAL A CA 1
ATOM 942 C C . VAL A 1 120 ? 3.637 -2.752 26.451 1.00 93.75 120 VAL A C 1
ATOM 944 O O . VAL A 1 120 ? 4.471 -3.618 26.193 1.00 93.75 120 VAL A O 1
ATOM 947 N N . ARG A 1 121 ? 2.415 -3.032 26.902 1.00 92.69 121 ARG A N 1
ATOM 948 C CA . ARG A 1 121 ? 1.846 -4.381 26.998 1.00 92.69 121 ARG A CA 1
ATOM 949 C C . ARG A 1 121 ? 0.645 -4.480 26.069 1.00 92.69 121 ARG A C 1
ATOM 951 O O . ARG A 1 121 ? -0.104 -3.513 25.954 1.00 92.69 121 ARG A O 1
ATOM 958 N N . PHE A 1 122 ? 0.478 -5.633 25.434 1.00 94.38 122 PHE A N 1
ATOM 959 C CA . PHE A 1 122 ? -0.687 -5.952 24.616 1.00 94.38 122 PHE A CA 1
ATOM 960 C C . PHE A 1 122 ? -1.553 -6.985 25.336 1.00 94.38 122 PHE A C 1
ATOM 962 O O . PHE A 1 122 ? -1.014 -7.894 25.961 1.00 94.38 122 PHE A O 1
ATOM 969 N N . GLU A 1 123 ? -2.872 -6.843 25.240 1.00 93.81 123 GLU A N 1
ATOM 970 C CA . GLU A 1 123 ? -3.840 -7.775 25.837 1.00 93.81 123 GLU A CA 1
ATOM 971 C C . GLU A 1 123 ? -3.785 -9.164 25.185 1.00 93.81 123 GLU A C 1
ATOM 973 O O . GLU A 1 123 ? -3.942 -10.189 25.840 1.00 93.81 123 GLU A O 1
ATOM 978 N N . LYS A 1 124 ? -3.541 -9.205 23.874 1.00 93.00 124 LYS A N 1
ATOM 979 C CA . LYS A 1 124 ? -3.403 -10.438 23.092 1.00 93.00 124 LYS A CA 1
ATOM 980 C C . LYS A 1 124 ? -2.004 -10.567 22.507 1.00 93.00 124 LYS A C 1
ATOM 982 O O . LYS A 1 124 ? -1.307 -9.566 22.327 1.00 93.00 124 LYS A O 1
ATOM 987 N N . SER A 1 125 ? -1.633 -11.795 22.141 1.00 89.69 125 SER A N 1
ATOM 988 C CA . SER A 1 125 ? -0.430 -12.048 21.342 1.00 89.69 125 SER A CA 1
ATOM 989 C C . SER A 1 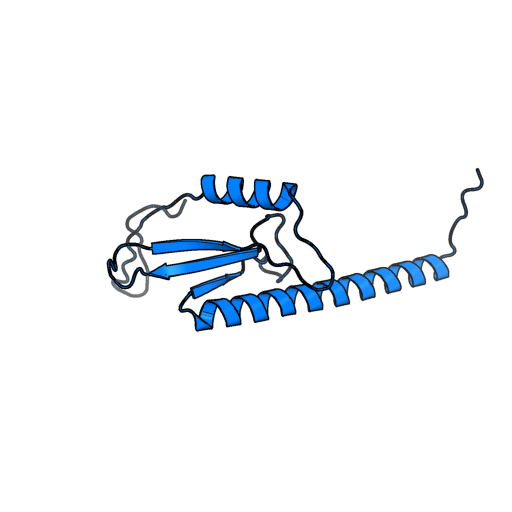125 ? -0.459 -11.254 20.029 1.00 89.69 125 SER A C 1
ATOM 991 O O . SER A 1 125 ? -1.530 -10.947 19.496 1.00 89.69 125 SER A O 1
ATOM 993 N N . LEU A 1 126 ? 0.726 -10.905 19.528 1.00 87.25 126 LEU A N 1
ATOM 994 C CA . LEU A 1 126 ? 0.896 -10.208 18.251 1.00 87.25 126 LEU A CA 1
ATOM 995 C C . LEU A 1 126 ? 0.948 -11.165 17.049 1.00 87.25 126 LEU A C 1
ATOM 997 O O . LEU A 1 126 ? 0.828 -10.697 15.915 1.00 87.25 126 LEU A O 1
ATOM 1001 N N . ASP A 1 127 ? 1.085 -12.468 17.302 1.00 80.00 127 ASP A N 1
ATOM 1002 C CA . ASP A 1 127 ? 1.214 -13.510 16.276 1.00 80.00 127 ASP A CA 1
ATOM 1003 C C . ASP A 1 127 ? -0.135 -14.021 15.738 1.00 80.00 127 ASP A C 1
ATOM 1005 O O . ASP A 1 127 ? -1.183 -13.951 16.429 1.00 80.00 127 ASP A O 1
#

Radius of gyration: 21.3 Å; chains: 1; bounding box: 54×36×68 Å

Secondary structure (DSSP, 8-state):
-------HHHHHHHHHHHHHHHHHHHHHHHHHHHHHHHHHHHTT-EEEE---TTSPPPSSS--EEEEEE-SS-TT-EEEEEE----TTPPPPHHHHHHHHHHHHT-------EE-SSSS-EESS---

Foldseek 3Di:
DDPPDDDPVRVVVVVVVVVVVVVVQLVQQVVQVVVVCVVLVVVPWDKDAPADPVRHDDPALFGMWTWHADPVHRVDIDIDGDRTDGDPDDDDPVSVVRRVVVVVVDDDDDWDWDPPDPDIDIPDDPD

Sequence (127 aa):
MKIVRLTPAERAAITRKWRWASVKAHATARNAKLFTKYALGKVGWKVVSLDSRKGFEYKGVVDLVAVKRNNRSPDELMIMLVQVKGGSATVTKEEIARLRRAAGHLQVKWNVAQKPAKSVRFEKSLD